Protein AF-A0A7W6GA36-F1 (afdb_monomer_lite)

Sequence (78 aa):
MEKPSYRTSKQQLWFNSVMAWLVVMILACGAVAGSAQAVSFGTIAVPALLTLIATMLGIHRHFGTKDMKIMSQSQGGP

Secondary structure (DSSP, 8-state):
---------HHHHHHHHHHHHHHHHHHHHHHHTT-HHHHHHHHHHHHHHHHHHHHHHHHHHHHHHHHHHHHHHHHS--

Foldseek 3Di:
DPDPPPCPDPVVVVVLLVVLVVLLVVLVVCVVVVNPVSVVVCVVSVVVSVVVVCVSVVVVVVVVVVVVVVVVVVVPDD

pLDDT: mean 77.87, std 12.34, range [40.03, 93.19]

Structure (mmCIF, N/CA/C/O backbone):
data_AF-A0A7W6GA36-F1
#
_entry.id   AF-A0A7W6GA36-F1
#
loop_
_atom_site.group_PDB
_atom_site.id
_atom_site.type_symbol
_atom_site.label_atom_id
_atom_site.label_alt_id
_atom_site.label_comp_id
_atom_site.label_asym_id
_atom_site.label_entity_id
_atom_site.label_seq_id
_atom_site.pdbx_PDB_ins_code
_atom_site.Cartn_x
_atom_site.Cartn_y
_atom_site.Cartn_z
_atom_site.occupancy
_atom_site.B_iso_or_equiv
_atom_site.auth_seq_id
_atom_site.auth_comp_id
_atom_site.auth_asym_id
_atom_site.auth_atom_id
_atom_site.pdbx_PDB_model_num
ATOM 1 N N . MET A 1 1 ? -6.113 2.720 40.288 1.00 47.28 1 MET A N 1
ATOM 2 C CA . MET A 1 1 ? -5.916 1.935 39.051 1.00 47.28 1 MET A CA 1
ATOM 3 C C . MET A 1 1 ? -5.768 2.923 37.913 1.00 47.28 1 MET A C 1
ATOM 5 O O . MET A 1 1 ? -6.743 3.560 37.533 1.00 47.28 1 MET A O 1
ATOM 9 N N . GLU A 1 2 ? -4.537 3.145 37.470 1.00 56.06 2 GLU A N 1
ATOM 10 C CA . GLU A 1 2 ? -4.232 4.040 36.356 1.00 56.06 2 GLU A CA 1
ATOM 11 C C . GLU A 1 2 ? -4.808 3.419 35.080 1.00 56.06 2 GLU A C 1
ATOM 13 O O . GLU A 1 2 ? -4.447 2.301 34.713 1.00 56.06 2 GLU A O 1
ATOM 18 N N . LYS A 1 3 ? -5.797 4.075 34.460 1.00 50.53 3 LYS A N 1
ATOM 19 C CA . LYS A 1 3 ? -6.358 3.591 33.194 1.00 50.53 3 LYS A CA 1
ATOM 20 C C . LYS A 1 3 ? -5.222 3.603 32.169 1.00 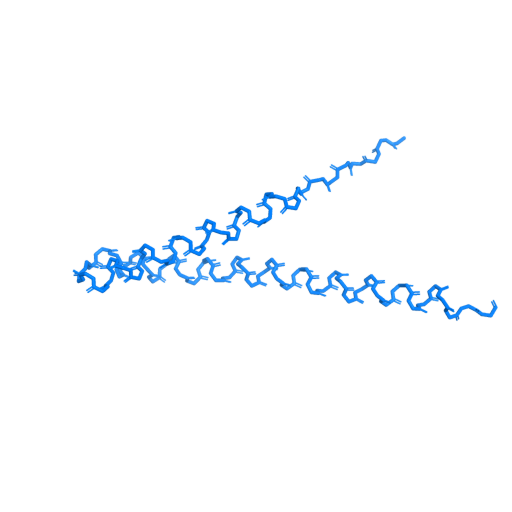50.53 3 LYS A C 1
ATOM 22 O O . LYS A 1 3 ? -4.670 4.682 31.949 1.00 50.53 3 LYS A O 1
ATOM 27 N N . PRO A 1 4 ? -4.884 2.474 31.518 1.00 60.72 4 PRO A N 1
ATOM 28 C CA . PRO A 1 4 ? -3.922 2.503 30.431 1.00 60.72 4 PRO A CA 1
ATOM 29 C C . PRO A 1 4 ? -4.476 3.438 29.355 1.00 60.72 4 PRO A C 1
ATOM 31 O O . PRO A 1 4 ? -5.510 3.172 28.739 1.00 60.72 4 PRO A O 1
ATOM 34 N N . SER A 1 5 ? -3.816 4.585 29.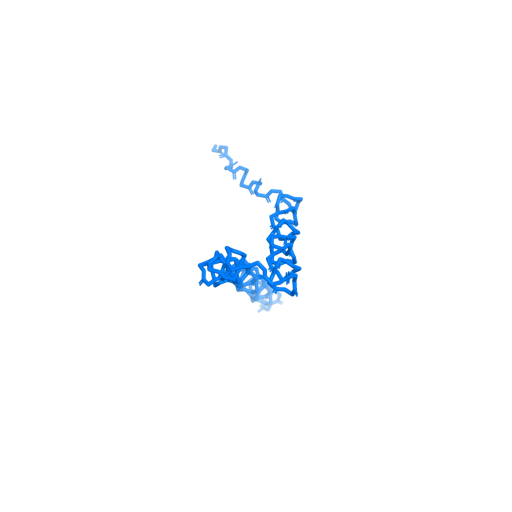191 1.00 50.69 5 SER A N 1
ATOM 35 C CA . SER A 1 5 ? -4.122 5.568 28.160 1.00 50.69 5 SER A CA 1
ATOM 36 C C . SER A 1 5 ? -3.669 4.978 26.830 1.00 50.69 5 SER A C 1
ATOM 38 O O . SER A 1 5 ? -2.569 5.237 26.350 1.00 50.69 5 SER A O 1
ATOM 40 N N . TYR A 1 6 ? -4.499 4.098 26.269 1.00 56.38 6 TYR A N 1
ATOM 41 C CA . TYR A 1 6 ? -4.306 3.525 24.943 1.00 56.38 6 TYR A CA 1
ATOM 42 C C . TYR A 1 6 ? -4.522 4.639 23.914 1.00 56.38 6 TYR A C 1
ATOM 44 O O . TYR A 1 6 ? -5.601 4.832 23.358 1.00 56.38 6 TYR A O 1
ATOM 52 N N . ARG A 1 7 ? -3.482 5.446 23.719 1.00 57.91 7 ARG A N 1
ATOM 53 C CA . ARG A 1 7 ? -3.420 6.488 22.700 1.00 57.91 7 ARG A CA 1
ATOM 54 C C . ARG A 1 7 ? -2.592 5.968 21.536 1.00 57.91 7 ARG A C 1
ATOM 56 O O . ARG A 1 7 ? -1.485 6.432 21.301 1.00 57.91 7 ARG A O 1
ATOM 63 N N . THR A 1 8 ? -3.151 5.056 20.748 1.00 59.25 8 THR A N 1
ATOM 64 C CA . THR A 1 8 ? -2.858 5.119 19.312 1.00 59.25 8 THR A CA 1
ATOM 65 C C . THR A 1 8 ? -3.395 6.464 18.836 1.00 59.25 8 THR A C 1
ATOM 67 O O . THR A 1 8 ? -4.609 6.656 18.731 1.00 59.25 8 THR A O 1
ATOM 70 N N . SER A 1 9 ? -2.503 7.443 18.674 1.00 70.94 9 SER A N 1
ATOM 71 C CA . SER A 1 9 ? -2.889 8.797 18.285 1.00 70.94 9 SER A CA 1
ATOM 72 C C . SER A 1 9 ? -3.560 8.752 16.913 1.00 70.94 9 SER A C 1
ATOM 74 O O . SER A 1 9 ? -3.065 8.085 16.002 1.00 70.94 9 SER A O 1
ATOM 76 N N . LYS A 1 10 ? -4.659 9.498 16.728 1.00 70.25 10 LYS A N 1
ATOM 77 C CA . LYS A 1 10 ? -5.309 9.665 15.412 1.00 70.25 10 LYS A CA 1
ATOM 78 C C . LYS A 1 10 ? -4.295 10.070 14.328 1.00 70.25 10 LYS A C 1
ATOM 80 O O . LYS A 1 10 ? -4.437 9.670 13.178 1.00 70.25 10 LYS A O 1
ATOM 85 N N . GLN A 1 11 ? -3.240 10.795 14.712 1.00 73.81 11 GLN A N 1
ATOM 86 C CA . GLN A 1 11 ? -2.143 11.178 13.823 1.00 73.81 11 GLN A CA 1
ATOM 87 C C . GLN A 1 11 ? -1.281 9.989 13.385 1.00 73.81 11 GLN A C 1
ATOM 89 O O . GLN A 1 11 ? -0.949 9.902 12.210 1.00 73.81 11 GLN A O 1
ATOM 94 N N . GLN A 1 12 ? -0.947 9.055 14.283 1.00 74.69 12 GLN A N 1
ATOM 95 C CA . GLN A 1 12 ? -0.169 7.857 13.925 1.00 74.69 12 GLN A CA 1
ATOM 96 C C . GLN A 1 12 ? -0.938 6.971 12.944 1.00 74.69 12 GLN A C 1
ATOM 98 O O . GLN A 1 12 ? -0.370 6.417 12.008 1.00 74.69 12 GLN A O 1
ATOM 103 N N . LEU A 1 13 ? -2.249 6.882 13.151 1.00 75.19 13 LEU A N 1
ATOM 104 C CA . LEU A 1 13 ? -3.190 6.171 12.298 1.00 75.19 13 LEU A CA 1
ATOM 105 C C . LEU A 1 13 ? -3.213 6.746 10.873 1.00 75.19 13 LEU A C 1
ATOM 107 O O . LEU A 1 13 ? -3.068 6.012 9.896 1.00 75.19 13 LEU A O 1
ATOM 111 N N . TRP A 1 14 ? -3.336 8.072 10.770 1.00 78.69 14 TRP A N 1
ATOM 112 C CA . TRP A 1 14 ? -3.310 8.780 9.493 1.00 78.69 14 TRP A CA 1
ATOM 113 C C . TRP A 1 14 ? -1.942 8.673 8.810 1.00 78.69 14 TRP A C 1
ATOM 115 O O . TRP A 1 14 ? -1.871 8.340 7.631 1.00 78.69 14 TRP A O 1
ATOM 125 N N . PHE A 1 15 ? -0.856 8.859 9.564 1.00 79.56 15 PHE A N 1
ATOM 126 C CA . PHE A 1 15 ? 0.511 8.752 9.059 1.00 79.56 15 PHE A CA 1
ATOM 127 C C . PHE A 1 15 ? 0.812 7.359 8.497 1.00 79.56 15 PHE A C 1
ATOM 129 O O . PHE A 1 15 ? 1.324 7.252 7.388 1.00 79.56 15 PHE A O 1
ATOM 136 N N . ASN A 1 16 ? 0.418 6.293 9.205 1.00 79.56 16 ASN A N 1
ATOM 137 C CA . ASN A 1 16 ? 0.550 4.919 8.716 1.00 79.56 16 ASN A CA 1
ATOM 138 C C . ASN A 1 16 ? -0.215 4.709 7.397 1.00 79.56 16 ASN A C 1
ATOM 140 O O . ASN A 1 16 ? 0.319 4.140 6.448 1.00 79.56 16 ASN A O 1
ATOM 144 N N . SER A 1 17 ? -1.446 5.226 7.309 1.00 79.69 17 SER A N 1
ATOM 145 C CA . SER A 1 17 ? -2.256 5.126 6.091 1.00 79.69 17 SER A CA 1
ATOM 146 C C . SER A 1 17 ? -1.632 5.876 4.912 1.00 79.69 17 SER A C 1
ATOM 148 O O . SER A 1 17 ? -1.602 5.349 3.802 1.00 79.69 17 SER A O 1
ATOM 150 N N . VAL A 1 18 ? -1.133 7.095 5.133 1.00 84.25 18 VAL A N 1
ATOM 151 C CA . VAL A 1 18 ? -0.469 7.892 4.090 1.00 84.25 18 VAL A CA 1
ATOM 152 C C . VAL A 1 18 ? 0.808 7.202 3.623 1.00 84.25 18 VAL A C 1
ATOM 154 O O . VAL A 1 18 ? 1.031 7.088 2.419 1.00 84.25 18 VAL A O 1
ATOM 157 N N . MET A 1 19 ? 1.611 6.679 4.553 1.00 85.00 19 MET A N 1
ATOM 158 C CA . MET A 1 19 ? 2.848 5.976 4.223 1.00 85.00 19 MET A CA 1
ATOM 159 C C . MET A 1 19 ? 2.586 4.716 3.390 1.00 85.00 19 MET A C 1
ATOM 161 O O . MET A 1 19 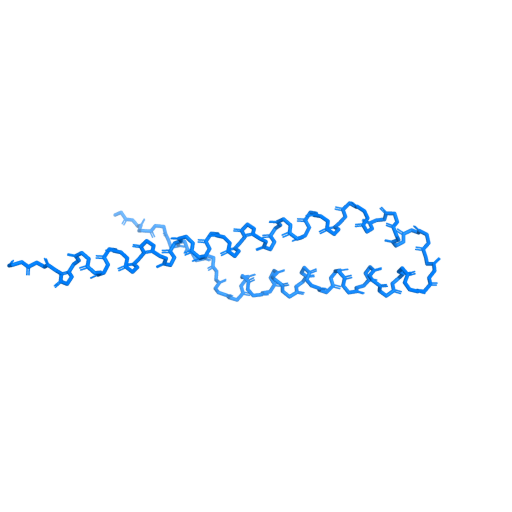? 3.299 4.458 2.423 1.00 85.00 19 MET A O 1
ATOM 165 N N . ALA A 1 20 ? 1.537 3.958 3.722 1.00 83.25 20 ALA A N 1
ATOM 166 C CA . ALA A 1 20 ? 1.151 2.773 2.962 1.00 83.25 20 ALA A CA 1
ATOM 167 C C . ALA A 1 20 ? 0.782 3.122 1.509 1.00 83.25 20 ALA A C 1
ATOM 169 O O . ALA A 1 20 ? 1.277 2.482 0.581 1.00 83.25 20 ALA A O 1
ATOM 170 N N . TRP A 1 21 ? -0.018 4.174 1.298 1.00 84.00 21 TRP A N 1
ATOM 171 C CA . TRP A 1 21 ? -0.344 4.663 -0.048 1.00 84.00 21 TRP A CA 1
ATOM 172 C C . TRP A 1 21 ? 0.885 5.168 -0.806 1.00 84.00 21 TRP A C 1
ATOM 174 O O . TRP A 1 21 ? 1.021 4.893 -1.996 1.00 84.00 21 TRP A O 1
ATOM 184 N N . LEU A 1 22 ? 1.803 5.856 -0.124 1.00 89.12 22 LEU A N 1
ATOM 185 C CA . LEU A 1 22 ? 3.050 6.341 -0.715 1.00 89.12 22 LEU A CA 1
ATOM 186 C C . LEU A 1 22 ? 3.877 5.172 -1.278 1.00 89.12 22 LEU A C 1
ATOM 188 O O . LEU A 1 22 ? 4.294 5.215 -2.436 1.00 89.12 22 LEU A O 1
ATOM 192 N N . VAL A 1 23 ? 4.043 4.092 -0.508 1.00 87.38 23 VAL A N 1
ATOM 193 C CA . VAL A 1 23 ? 4.768 2.893 -0.967 1.00 87.38 23 VAL A CA 1
ATOM 194 C C . VAL A 1 23 ? 4.090 2.257 -2.186 1.00 87.38 23 VAL A C 1
ATOM 196 O O . VAL A 1 23 ? 4.775 1.919 -3.150 1.00 87.38 23 VAL A O 1
ATOM 199 N N . VAL A 1 24 ? 2.756 2.147 -2.193 1.00 87.06 24 VAL A N 1
ATOM 200 C CA . VAL A 1 24 ? 2.007 1.630 -3.355 1.00 87.06 24 VAL A CA 1
ATOM 201 C C . VAL A 1 24 ? 2.249 2.493 -4.598 1.00 87.06 24 VAL A C 1
ATOM 203 O O . VAL A 1 24 ? 2.505 1.952 -5.672 1.00 87.06 24 VAL A O 1
ATOM 206 N N . MET A 1 25 ? 2.236 3.821 -4.456 1.00 88.88 25 MET A N 1
ATOM 207 C CA . MET A 1 25 ? 2.478 4.742 -5.572 1.00 88.88 25 MET A CA 1
ATOM 208 C C . MET A 1 25 ? 3.914 4.658 -6.101 1.00 88.88 25 MET A C 1
ATOM 210 O O . MET A 1 25 ? 4.106 4.657 -7.314 1.00 88.88 25 MET A O 1
ATOM 214 N N . ILE A 1 26 ? 4.920 4.525 -5.228 1.00 90.31 26 ILE A N 1
ATOM 215 C CA . ILE A 1 26 ? 6.317 4.318 -5.654 1.00 90.31 26 ILE A CA 1
ATOM 216 C C . ILE A 1 26 ? 6.443 3.037 -6.480 1.00 90.31 26 ILE A C 1
ATOM 218 O O . ILE A 1 26 ? 7.075 3.047 -7.538 1.00 90.31 26 ILE A O 1
ATOM 222 N N . LEU A 1 27 ? 5.832 1.944 -6.020 1.00 90.69 27 LEU A N 1
ATOM 223 C CA . LEU A 1 27 ? 5.884 0.664 -6.725 1.00 90.69 27 LEU A CA 1
ATOM 224 C C . LEU A 1 27 ? 5.142 0.720 -8.059 1.00 90.69 27 LEU A C 1
ATOM 226 O O . LEU A 1 27 ? 5.653 0.202 -9.050 1.00 90.69 27 LEU A O 1
ATOM 230 N N . ALA A 1 28 ? 3.996 1.401 -8.113 1.00 88.81 28 ALA A N 1
ATOM 231 C CA . ALA A 1 28 ? 3.271 1.638 -9.357 1.00 88.81 28 ALA A CA 1
ATOM 232 C C . ALA A 1 28 ? 4.113 2.448 -10.356 1.00 88.81 28 ALA A C 1
ATOM 234 O O . ALA A 1 28 ? 4.257 2.039 -11.506 1.00 88.81 28 ALA A O 1
ATOM 235 N N . CYS A 1 29 ? 4.738 3.545 -9.916 1.00 92.56 29 CYS A N 1
ATOM 236 C CA . CYS A 1 29 ? 5.634 4.340 -10.758 1.00 92.56 29 CYS A CA 1
ATOM 237 C C . CYS A 1 2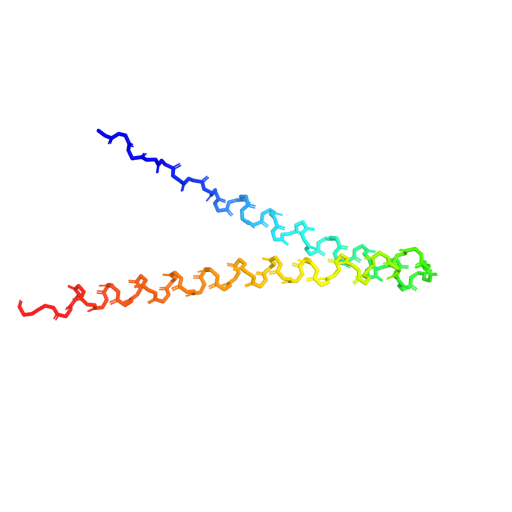9 ? 6.835 3.520 -11.254 1.00 92.56 29 CYS A C 1
ATOM 239 O O . CYS A 1 29 ? 7.160 3.567 -12.438 1.00 92.56 29 CYS A O 1
ATOM 241 N N . GLY A 1 30 ? 7.469 2.736 -10.376 1.00 90.81 30 GLY A N 1
ATOM 242 C CA . GLY A 1 30 ? 8.585 1.861 -10.745 1.00 90.81 30 GLY A CA 1
ATOM 243 C C . GLY A 1 30 ? 8.185 0.771 -11.744 1.00 90.81 30 GLY A C 1
ATOM 244 O O . GLY A 1 30 ? 8.940 0.488 -12.673 1.00 90.81 30 GLY A O 1
ATOM 245 N N . ALA A 1 31 ? 6.986 0.203 -11.596 1.00 89.94 31 ALA A N 1
ATOM 246 C CA . ALA A 1 31 ? 6.438 -0.773 -12.534 1.00 89.94 31 ALA A CA 1
ATOM 247 C C . ALA A 1 31 ? 6.156 -0.147 -13.910 1.00 89.94 31 ALA A C 1
ATOM 249 O O . ALA A 1 31 ? 6.542 -0.720 -14.927 1.00 89.94 31 ALA A O 1
ATOM 250 N N . VAL A 1 32 ? 5.553 1.049 -13.951 1.00 92.75 32 VAL A N 1
ATOM 251 C CA . VAL A 1 32 ? 5.313 1.796 -15.202 1.00 92.75 32 VAL A CA 1
ATOM 252 C C . VAL A 1 32 ? 6.628 2.189 -15.881 1.00 92.75 32 VAL A C 1
ATOM 254 O O . VAL A 1 32 ? 6.726 2.130 -17.102 1.00 92.75 32 VAL A O 1
ATOM 257 N N . ALA A 1 33 ? 7.665 2.516 -15.107 1.00 93.19 33 ALA A N 1
ATOM 258 C CA . ALA A 1 33 ? 9.010 2.778 -15.618 1.00 93.19 33 ALA A CA 1
ATOM 259 C C . ALA A 1 33 ? 9.750 1.513 -16.114 1.00 93.19 33 ALA A C 1
ATOM 261 O O . ALA A 1 33 ? 10.902 1.606 -16.533 1.00 93.19 33 ALA A O 1
ATOM 262 N N . GLY A 1 34 ? 9.119 0.333 -16.063 1.00 89.62 34 GLY A N 1
ATOM 263 C CA . GLY A 1 34 ? 9.684 -0.923 -16.558 1.00 89.62 34 GLY A CA 1
ATOM 264 C C . GLY A 1 34 ? 10.674 -1.603 -15.606 1.00 89.62 34 GLY A C 1
ATOM 265 O O . GLY A 1 34 ? 11.403 -2.501 -16.024 1.00 89.62 34 GLY A O 1
ATOM 266 N N . SER A 1 35 ? 10.726 -1.210 -14.327 1.00 92.19 35 SER A N 1
ATOM 267 C CA . SER A 1 35 ? 11.632 -1.833 -13.356 1.00 92.19 35 SER A CA 1
ATOM 268 C C . SER A 1 35 ? 11.137 -3.217 -12.932 1.00 92.19 35 SER A C 1
ATOM 270 O O . SER A 1 35 ? 10.161 -3.352 -12.189 1.00 92.19 35 SER A O 1
ATOM 272 N N . ALA A 1 36 ? 11.864 -4.259 -13.342 1.00 90.38 36 ALA A N 1
ATOM 273 C CA . ALA A 1 36 ? 11.580 -5.638 -12.946 1.00 90.38 36 ALA A CA 1
ATOM 274 C C . ALA A 1 36 ? 11.656 -5.841 -11.419 1.00 90.38 36 ALA A C 1
ATOM 276 O O . ALA A 1 36 ? 10.841 -6.578 -10.862 1.00 90.38 36 ALA A O 1
ATOM 277 N N . GLN A 1 37 ? 12.575 -5.150 -10.726 1.00 89.00 37 GLN A N 1
ATOM 278 C CA . GLN A 1 37 ? 12.631 -5.167 -9.258 1.00 89.00 37 GLN A CA 1
ATOM 279 C C . GLN A 1 37 ? 11.392 -4.536 -8.612 1.00 89.00 37 GLN A C 1
ATOM 281 O O . GLN A 1 37 ? 10.931 -5.022 -7.581 1.00 89.00 37 GLN A O 1
ATOM 286 N N . ALA A 1 38 ? 10.835 -3.467 -9.189 1.00 87.00 38 ALA A N 1
ATOM 287 C CA . ALA A 1 38 ? 9.634 -2.839 -8.636 1.00 87.00 38 ALA A CA 1
ATOM 288 C C . ALA A 1 38 ? 8.413 -3.762 -8.760 1.00 87.00 38 ALA A C 1
ATOM 290 O O . ALA A 1 38 ? 7.632 -3.879 -7.817 1.00 87.00 38 ALA A O 1
ATOM 291 N N . VAL A 1 39 ? 8.284 -4.463 -9.891 1.00 88.94 39 VAL A N 1
ATOM 292 C CA . VAL A 1 39 ? 7.208 -5.440 -10.110 1.00 88.94 39 VAL A CA 1
ATOM 293 C C . VAL A 1 39 ? 7.343 -6.631 -9.157 1.00 88.94 39 VAL A C 1
ATOM 295 O O . VAL A 1 39 ? 6.359 -7.003 -8.517 1.00 88.94 39 VAL A O 1
ATOM 298 N N . SER A 1 40 ? 8.549 -7.191 -9.000 1.00 91.69 40 SER A N 1
ATOM 299 C CA . SER A 1 40 ? 8.775 -8.339 -8.106 1.00 91.69 40 SER A CA 1
ATOM 300 C C . SER A 1 40 ? 8.574 -7.990 -6.631 1.00 91.69 40 SER A C 1
ATOM 302 O O . SER A 1 40 ? 8.031 -8.784 -5.866 1.00 91.69 40 SER A O 1
ATOM 304 N N . PHE A 1 41 ? 8.951 -6.782 -6.215 1.00 89.50 41 PHE A N 1
ATOM 305 C CA . PHE A 1 41 ? 8.654 -6.317 -4.865 1.00 89.50 41 PHE A CA 1
ATOM 306 C C . PHE A 1 41 ? 7.157 -6.029 -4.691 1.00 89.50 41 PHE A C 1
ATOM 308 O O . PHE A 1 41 ? 6.572 -6.342 -3.651 1.00 89.50 41 PHE A O 1
ATOM 315 N N . GLY A 1 42 ? 6.515 -5.498 -5.735 1.00 87.62 42 GLY A N 1
ATOM 316 C CA . GLY A 1 42 ? 5.082 -5.229 -5.789 1.00 87.62 42 GLY A CA 1
ATOM 317 C C . GLY A 1 42 ? 4.217 -6.448 -5.474 1.00 87.62 42 GLY A C 1
ATOM 318 O O . GLY A 1 42 ? 3.242 -6.313 -4.736 1.00 87.62 42 GLY A O 1
ATOM 319 N N . THR A 1 43 ? 4.600 -7.647 -5.929 1.00 88.56 43 THR A N 1
ATOM 320 C CA . THR A 1 43 ? 3.829 -8.877 -5.663 1.00 88.56 43 THR A CA 1
ATOM 321 C C . THR A 1 43 ? 3.776 -9.263 -4.185 1.00 88.56 43 THR A C 1
ATOM 323 O O . THR A 1 43 ? 2.855 -9.964 -3.777 1.00 88.56 43 THR A O 1
ATOM 326 N N . ILE A 1 44 ? 4.735 -8.804 -3.376 1.00 90.50 44 ILE A N 1
ATOM 327 C CA . ILE A 1 44 ? 4.771 -9.056 -1.928 1.00 90.50 44 ILE A CA 1
ATOM 328 C C . ILE A 1 44 ? 4.192 -7.858 -1.172 1.00 90.50 44 ILE A C 1
ATOM 330 O O . ILE A 1 44 ? 3.323 -8.009 -0.311 1.00 90.50 44 ILE A O 1
ATOM 334 N N . ALA A 1 45 ? 4.665 -6.656 -1.500 1.00 86.94 45 ALA A N 1
ATOM 335 C CA . ALA A 1 45 ? 4.346 -5.449 -0.754 1.00 86.94 45 ALA A CA 1
ATOM 336 C C . ALA A 1 45 ? 2.888 -5.010 -0.931 1.00 86.94 45 ALA A C 1
ATOM 338 O O . ALA A 1 45 ? 2.251 -4.627 0.049 1.00 86.94 45 ALA A O 1
ATOM 339 N N . VAL A 1 46 ? 2.329 -5.089 -2.146 1.00 86.56 46 VAL A N 1
ATOM 340 C CA . VAL A 1 46 ? 0.967 -4.595 -2.410 1.00 86.56 46 VAL A CA 1
ATOM 341 C C . VAL A 1 46 ? -0.091 -5.394 -1.632 1.00 86.56 46 VAL A C 1
ATOM 343 O O . VAL A 1 46 ? -0.868 -4.762 -0.913 1.00 86.56 46 VAL A O 1
ATOM 346 N N . PRO A 1 47 ? -0.120 -6.745 -1.660 1.00 87.56 47 PRO A N 1
ATOM 347 C CA . PRO A 1 47 ? -1.081 -7.509 -0.861 1.00 87.56 47 PRO A CA 1
ATOM 348 C C . PRO A 1 47 ? -0.938 -7.266 0.646 1.00 87.56 47 PRO A C 1
ATOM 350 O O . PRO A 1 47 ? -1.944 -7.109 1.341 1.00 87.56 47 PRO A O 1
ATOM 353 N N . ALA A 1 48 ? 0.298 -7.190 1.154 1.00 86.69 48 ALA A N 1
ATOM 354 C CA . ALA A 1 48 ? 0.563 -6.945 2.570 1.00 86.69 48 ALA A CA 1
ATOM 355 C C . ALA A 1 48 ? 0.041 -5.570 3.020 1.00 86.69 48 ALA A C 1
ATOM 357 O O . ALA A 1 48 ? -0.650 -5.470 4.035 1.00 86.69 48 ALA A O 1
ATOM 358 N N . LEU A 1 49 ? 0.307 -4.519 2.238 1.00 86.56 49 LEU A N 1
ATOM 359 C CA . LEU A 1 49 ? -0.125 -3.152 2.540 1.00 86.56 49 LEU A CA 1
ATOM 360 C C . LEU A 1 49 ? -1.645 -2.989 2.435 1.00 86.56 49 LEU A C 1
ATOM 362 O O . LEU A 1 49 ? -2.252 -2.384 3.319 1.00 86.56 49 LEU A O 1
ATOM 366 N N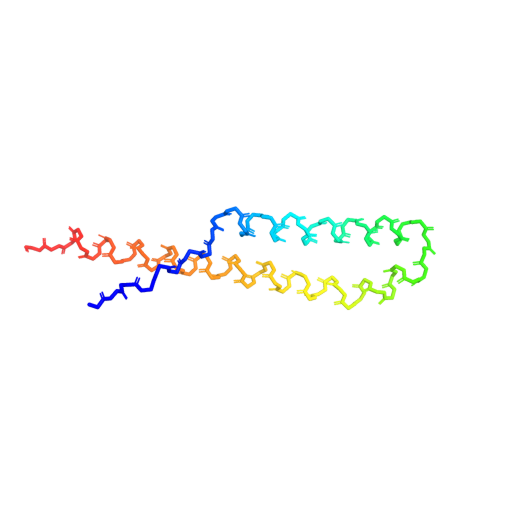 . LEU A 1 50 ? -2.279 -3.578 1.414 1.00 83.38 50 LEU A N 1
ATOM 367 C CA . LEU A 1 50 ? -3.741 -3.585 1.291 1.00 83.38 50 LEU A CA 1
ATOM 368 C C . LEU A 1 50 ? -4.405 -4.333 2.451 1.00 83.38 50 LEU A C 1
ATOM 370 O O . LEU A 1 50 ? -5.402 -3.855 2.989 1.00 83.38 50 LEU A O 1
ATOM 374 N N . THR A 1 51 ? -3.829 -5.459 2.882 1.00 85.50 51 THR A N 1
ATOM 375 C CA . THR A 1 51 ? -4.305 -6.210 4.055 1.00 85.50 51 THR A CA 1
ATOM 376 C C . THR A 1 51 ? -4.219 -5.358 5.319 1.00 85.50 51 THR A C 1
ATOM 378 O O . THR A 1 51 ? -5.162 -5.330 6.109 1.00 85.50 51 THR A O 1
ATOM 381 N N . LEU A 1 52 ? -3.127 -4.611 5.495 1.00 82.00 52 LEU A N 1
ATOM 382 C CA . LEU A 1 52 ? -2.929 -3.698 6.623 1.00 82.00 52 LEU A CA 1
ATOM 383 C C . LEU A 1 52 ? -3.977 -2.575 6.638 1.00 82.00 52 LEU A C 1
ATOM 385 O O . LEU A 1 52 ? -4.609 -2.332 7.669 1.00 82.00 52 LEU A O 1
ATOM 389 N N . ILE A 1 53 ? -4.216 -1.942 5.484 1.00 79.88 53 ILE A N 1
ATOM 390 C CA . ILE A 1 53 ? -5.244 -0.904 5.324 1.00 79.88 53 ILE A CA 1
ATOM 391 C C . ILE A 1 53 ? -6.637 -1.485 5.603 1.00 79.88 53 ILE A C 1
ATOM 393 O O . ILE A 1 53 ? -7.379 -0.925 6.409 1.00 79.88 53 ILE A O 1
ATOM 397 N N . ALA A 1 54 ? -6.984 -2.622 4.992 1.00 80.69 54 ALA A N 1
ATOM 398 C CA . ALA A 1 54 ? -8.280 -3.278 5.162 1.00 80.69 54 ALA A CA 1
ATOM 399 C C . ALA A 1 54 ? -8.522 -3.713 6.612 1.00 80.69 54 ALA A C 1
ATOM 401 O O . ALA A 1 54 ? -9.621 -3.531 7.134 1.00 80.69 54 ALA A O 1
ATOM 402 N N . THR A 1 55 ? -7.490 -4.223 7.284 1.00 82.44 55 THR A N 1
ATOM 403 C CA . THR A 1 55 ? -7.554 -4.580 8.705 1.00 82.44 55 THR A CA 1
ATOM 404 C C . THR A 1 55 ? -7.852 -3.348 9.549 1.00 82.44 55 THR A C 1
ATOM 406 O O . THR A 1 55 ? -8.763 -3.377 10.375 1.00 82.44 55 THR A O 1
ATOM 409 N N . MET A 1 56 ? -7.159 -2.233 9.302 1.00 77.50 56 MET A N 1
ATOM 410 C CA . MET A 1 56 ? -7.378 -0.997 10.057 1.00 77.50 56 MET A CA 1
ATOM 411 C C . MET A 1 56 ? -8.770 -0.401 9.813 1.00 77.50 56 MET A C 1
ATOM 413 O O . MET A 1 56 ? -9.450 0.013 10.756 1.00 77.50 56 MET A O 1
ATOM 417 N N . LEU A 1 57 ? -9.226 -0.400 8.558 1.00 79.38 57 LEU A N 1
ATOM 418 C CA . LEU A 1 57 ? -10.545 0.101 8.168 1.00 79.38 57 LEU A CA 1
ATOM 419 C C . LEU A 1 57 ? -11.667 -0.797 8.714 1.00 79.38 57 LEU A C 1
ATOM 421 O O . LEU A 1 57 ? -12.685 -0.300 9.195 1.00 79.38 57 LEU A O 1
ATOM 425 N N . GLY A 1 58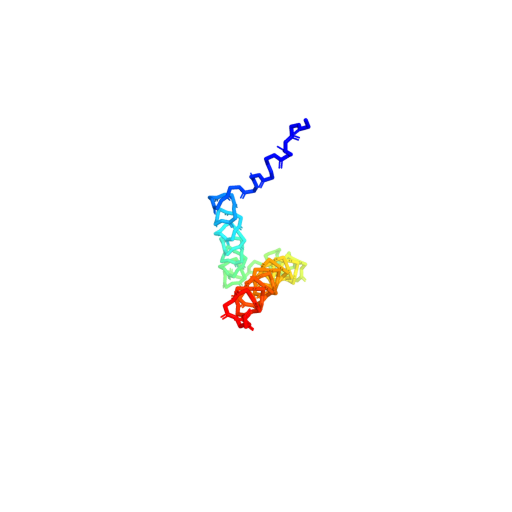 ? -11.454 -2.115 8.703 1.00 79.19 58 GLY A N 1
ATOM 426 C CA . GLY A 1 58 ? -12.355 -3.117 9.271 1.00 79.19 58 GLY A CA 1
ATOM 427 C C . GLY A 1 58 ? -12.484 -2.993 10.786 1.00 79.19 58 GLY A C 1
ATOM 428 O O . GLY A 1 58 ? -13.601 -2.966 11.301 1.00 79.19 58 GLY A O 1
ATOM 429 N N . ILE A 1 59 ? -11.362 -2.822 11.491 1.00 76.88 59 ILE A N 1
ATOM 430 C CA . ILE A 1 59 ? -11.323 -2.500 12.923 1.00 76.88 59 ILE A CA 1
ATOM 431 C C . ILE A 1 59 ? -12.156 -1.239 13.181 1.00 76.88 59 ILE A C 1
ATOM 433 O O . ILE A 1 59 ? -13.114 -1.280 13.953 1.00 76.88 59 ILE A O 1
ATOM 437 N N . HIS A 1 60 ? -11.872 -0.140 12.480 1.00 75.50 60 HIS A N 1
ATOM 438 C CA . HIS A 1 60 ? -12.569 1.129 12.693 1.00 75.50 60 HIS A CA 1
ATOM 439 C C . HIS A 1 60 ? -14.079 1.034 12.415 1.00 75.50 60 HIS A C 1
ATOM 441 O O . HIS A 1 60 ? -14.887 1.582 13.170 1.00 75.50 60 HIS A O 1
ATOM 447 N N . ARG A 1 61 ? -14.473 0.326 11.350 1.00 74.62 61 ARG A N 1
ATOM 448 C CA . ARG A 1 61 ? -15.881 0.111 10.997 1.00 74.62 61 ARG A CA 1
ATOM 449 C C . ARG A 1 61 ? -16.593 -0.741 12.043 1.00 74.62 61 ARG A C 1
ATOM 451 O O . ARG A 1 61 ? -17.671 -0.353 12.480 1.00 74.62 61 ARG A O 1
ATOM 458 N N . HIS A 1 62 ? -15.973 -1.830 12.501 1.00 70.50 62 HIS A N 1
ATOM 459 C CA . HIS A 1 62 ? -16.546 -2.727 13.512 1.00 70.50 62 HIS A CA 1
ATOM 460 C C . HIS A 1 62 ? -16.724 -2.045 14.869 1.00 70.50 62 HIS A C 1
ATOM 462 O O . HIS A 1 62 ? -17.806 -2.118 15.460 1.00 70.50 62 HIS A O 1
ATOM 468 N N . PHE A 1 63 ? -15.690 -1.345 15.348 1.00 71.94 63 PHE A N 1
ATOM 469 C CA . PHE A 1 63 ? -15.757 -0.599 16.606 1.00 71.94 63 PHE A CA 1
ATOM 470 C C . PHE A 1 63 ? -16.764 0.558 16.526 1.00 71.94 63 PHE A C 1
ATOM 472 O O . PHE A 1 63 ? -17.541 0.726 17.461 1.00 71.94 63 PHE A O 1
ATOM 479 N N . GLY A 1 64 ? -16.853 1.266 15.393 1.00 67.38 64 GLY A N 1
ATOM 480 C CA . GLY A 1 64 ? -17.858 2.315 15.186 1.00 67.38 64 GLY A CA 1
ATOM 481 C C . GLY A 1 64 ? -19.303 1.800 15.240 1.00 67.38 64 GLY A C 1
ATOM 482 O O . GLY A 1 64 ? -20.142 2.381 15.924 1.00 67.38 64 GLY A O 1
ATOM 483 N N . THR A 1 65 ? -19.609 0.669 14.590 1.00 74.25 65 THR A N 1
ATOM 484 C CA . THR A 1 65 ? -20.952 0.056 14.682 1.00 74.25 65 THR A CA 1
ATOM 485 C C . THR A 1 65 ? -21.300 -0.428 16.084 1.00 74.25 65 THR A C 1
ATOM 487 O O . THR A 1 65 ? -22.457 -0.330 16.490 1.00 74.25 65 THR A O 1
ATOM 490 N N . LYS A 1 66 ? -20.323 -0.946 16.838 1.00 74.38 66 LYS A N 1
ATOM 491 C CA . LYS A 1 66 ? -20.546 -1.383 18.221 1.00 74.38 66 LYS A CA 1
ATOM 492 C C . LYS A 1 66 ? -20.834 -0.209 19.149 1.00 74.38 66 LYS A C 1
ATOM 494 O O . LYS A 1 66 ? -21.749 -0.317 19.956 1.00 74.38 66 LYS A O 1
ATOM 499 N N . ASP A 1 67 ? -20.114 0.898 18.994 1.00 71.50 67 ASP A N 1
ATOM 500 C CA . ASP A 1 67 ? -20.327 2.106 19.795 1.00 71.50 67 ASP A CA 1
ATOM 501 C C . ASP A 1 67 ? -21.724 2.702 19.541 1.00 71.50 67 ASP A C 1
ATOM 503 O O . ASP A 1 67 ? -22.478 2.952 20.478 1.00 71.50 67 ASP A O 1
ATOM 507 N N . MET A 1 68 ? -22.157 2.769 18.273 1.00 74.69 68 MET A N 1
ATOM 508 C CA . MET A 1 68 ? -23.529 3.174 17.919 1.00 74.69 68 MET A CA 1
ATOM 509 C C . MET A 1 68 ? -24.600 2.221 18.477 1.00 74.69 68 MET A C 1
ATOM 511 O O . MET A 1 68 ? -25.665 2.663 18.919 1.00 74.69 68 MET A O 1
ATOM 515 N N . LYS A 1 69 ? -24.337 0.906 18.488 1.00 76.94 69 LYS A N 1
ATOM 516 C CA . LYS A 1 69 ? -25.248 -0.091 19.076 1.00 76.94 69 LYS A CA 1
ATOM 517 C C . LYS A 1 69 ? -25.370 0.075 20.596 1.00 76.94 69 LYS A C 1
ATOM 519 O O . LYS A 1 69 ? -26.469 -0.026 21.129 1.00 76.94 69 LYS A O 1
ATOM 524 N N . ILE A 1 70 ? -24.266 0.359 21.283 1.00 78.00 70 ILE A N 1
ATOM 525 C CA . ILE A 1 70 ? -24.265 0.634 22.727 1.00 78.00 70 ILE A CA 1
ATOM 526 C C . ILE A 1 70 ? -25.009 1.946 23.016 1.00 78.00 70 ILE A C 1
ATOM 528 O O . ILE A 1 70 ? -25.835 1.990 23.923 1.00 78.00 70 ILE A O 1
ATOM 532 N N . MET A 1 71 ? -24.783 2.993 22.218 1.00 72.69 71 MET A N 1
ATOM 533 C CA . MET A 1 71 ? -25.426 4.300 22.398 1.00 72.69 71 MET A CA 1
ATOM 534 C C . MET A 1 71 ? -26.941 4.251 22.141 1.00 72.69 71 MET A C 1
ATOM 536 O O . MET A 1 71 ? -27.713 4.856 22.879 1.00 72.69 71 MET A O 1
ATOM 540 N N . SER A 1 72 ? -27.384 3.470 21.150 1.00 74.56 72 SER A N 1
ATOM 541 C CA . SER A 1 72 ? -28.816 3.217 20.912 1.00 74.56 72 SER A CA 1
ATOM 542 C C . SER A 1 72 ? -29.459 2.351 22.001 1.00 74.56 72 SER A C 1
ATOM 544 O O . SER A 1 72 ? -30.590 2.627 22.389 1.00 74.56 72 SER A O 1
ATOM 546 N N . GLN A 1 73 ? -28.747 1.364 22.559 1.00 73.50 73 GLN A N 1
ATOM 547 C CA . GLN A 1 73 ? -29.221 0.625 23.738 1.00 73.50 73 GLN A CA 1
ATOM 548 C C . GLN A 1 73 ? -29.292 1.501 24.996 1.00 73.50 73 GLN A C 1
ATOM 550 O O . GLN A 1 73 ? -30.201 1.323 25.798 1.00 73.50 73 GLN A O 1
ATOM 555 N N . SER A 1 74 ? -28.381 2.464 25.159 1.00 66.19 74 SER A N 1
ATOM 556 C CA . SER A 1 74 ? -28.418 3.425 26.268 1.00 66.19 74 SER A CA 1
ATOM 557 C C . SER A 1 74 ? -29.511 4.490 26.114 1.00 66.19 74 SER A C 1
ATOM 559 O O . SER A 1 74 ? -29.957 5.014 27.130 1.00 66.19 74 SER A O 1
ATOM 561 N N . GLN A 1 75 ? -29.940 4.830 24.893 1.00 63.25 75 GLN A N 1
ATOM 562 C CA . GLN A 1 75 ? -31.072 5.742 24.657 1.00 63.25 75 GLN A CA 1
ATOM 563 C C . GLN A 1 75 ? -32.440 5.043 24.693 1.00 63.25 75 GLN A C 1
ATOM 565 O O . GLN A 1 75 ? -33.456 5.718 24.810 1.00 63.25 75 GLN A O 1
ATOM 570 N N . GLY A 1 76 ? -32.478 3.710 24.606 1.00 57.34 76 GLY A N 1
ATOM 571 C CA . GLY A 1 76 ? -33.701 2.903 24.612 1.00 57.34 76 GLY A CA 1
ATOM 572 C C . GLY A 1 76 ? -34.119 2.357 25.983 1.00 57.34 76 GLY A C 1
ATOM 573 O O . GLY A 1 76 ? -34.669 1.258 26.035 1.00 57.34 76 GLY A O 1
ATOM 574 N N . GLY A 1 77 ? -33.824 3.058 27.081 1.00 40.03 77 GLY A N 1
ATOM 575 C CA . GLY A 1 77 ? -34.278 2.665 28.421 1.00 40.03 77 GLY A CA 1
ATOM 576 C C . GLY A 1 77 ? -35.685 3.203 28.743 1.00 40.03 77 GLY A C 1
ATOM 577 O O . GLY A 1 77 ? -35.903 4.393 28.512 1.00 40.03 77 GLY A O 1
ATOM 578 N N . PRO A 1 78 ? -36.627 2.378 29.252 1.00 51.38 78 PRO A N 1
ATOM 579 C CA . PRO A 1 78 ? -37.761 2.861 30.047 1.00 51.38 78 PRO A CA 1
ATOM 580 C C . PRO A 1 78 ? -37.309 3.470 31.384 1.00 51.38 78 PRO A C 1
ATOM 582 O O . PRO A 1 78 ? -36.237 3.064 31.893 1.00 51.38 78 PRO A O 1
#

Radius of gyration: 19.12 Å; chains: 1; bounding box: 50×20×56 Å

Organism: NCBI:txid1265931